Protein AF-A0A968H6L8-F1 (afdb_monomer_lite)

Foldseek 3Di:
DPLDQDPVNVVVLVCVVCVLQVHHDDVCCVVPNLCSLVVGEDEPVSLVVSLVVQLVCCCPVSVDDSVVSNVVSVVVCVRRNPNYDDDDDPVVVPVVPPDPDDD

Radius of gyration: 16.28 Å; chains: 1; bounding box: 27×40×48 Å

Sequence (103 aa):
MKNRIMLDDVLYIVKEMYNFIGVEYKRENVEHDPEWFMRHRWSEEEQALFQKWLVKHLHTKHRQRKDYAEECAGWFMHLYGFTTKKPDEEFRVRSQSCQPYDC

Secondary structure (DSSP, 8-state):
---PPPHHHHHHHHHHHHHHTT----HHHHHH-TTGGGGS-B-HHHHHHHHHHHHHHHHHHS---HHHHHHHHHHHHHHHT--B--S-GGGGGTTTS--S---

Structure (mmCIF, N/CA/C/O backbone):
data_AF-A0A968H6L8-F1
#
_entry.id   AF-A0A968H6L8-F1
#
loop_
_atom_site.group_PDB
_atom_site.id
_atom_site.type_symbol
_atom_site.label_atom_id
_atom_site.label_alt_id
_atom_site.label_comp_id
_atom_site.label_asym_id
_atom_site.label_entity_id
_atom_site.label_seq_id
_atom_site.pdbx_PDB_ins_code
_atom_site.Cartn_x
_atom_site.Cartn_y
_atom_site.Cartn_z
_atom_site.occupancy
_atom_site.B_iso_or_equiv
_atom_site.auth_seq_id
_atom_site.auth_comp_id
_atom_site.auth_asym_id
_atom_site.auth_atom_id
_atom_site.pdbx_PDB_model_num
ATOM 1 N N . MET A 1 1 ? 8.678 11.362 22.676 1.00 43.12 1 MET A N 1
ATOM 2 C CA . MET A 1 1 ? 9.334 10.448 21.712 1.00 43.12 1 MET A CA 1
ATOM 3 C C . MET A 1 1 ? 8.876 10.830 20.315 1.00 43.12 1 MET A C 1
ATOM 5 O O . MET A 1 1 ? 7.678 10.981 20.124 1.00 43.12 1 MET A O 1
ATOM 9 N N . LYS A 1 2 ? 9.788 11.053 19.362 1.00 48.25 2 LYS A N 1
ATOM 10 C CA . LYS A 1 2 ? 9.408 11.229 17.951 1.00 48.25 2 LYS A CA 1
ATOM 11 C C . LYS A 1 2 ? 9.150 9.833 17.379 1.00 48.25 2 LYS A C 1
ATOM 13 O O . LYS A 1 2 ? 10.104 9.096 17.160 1.00 48.25 2 LYS A O 1
ATOM 18 N N . ASN A 1 3 ? 7.883 9.462 17.201 1.00 54.66 3 ASN A N 1
ATOM 19 C CA . ASN A 1 3 ? 7.497 8.213 16.542 1.00 54.66 3 ASN A CA 1
ATOM 20 C C . ASN A 1 3 ? 7.794 8.344 15.045 1.00 54.66 3 ASN A C 1
ATOM 22 O O . ASN A 1 3 ? 6.947 8.779 14.271 1.00 54.66 3 ASN A O 1
ATOM 26 N N . ARG A 1 4 ? 9.035 8.051 14.658 1.00 61.44 4 ARG A N 1
ATOM 27 C CA . ARG A 1 4 ? 9.479 8.072 13.267 1.00 61.44 4 ARG A CA 1
ATOM 28 C C . ARG A 1 4 ? 9.248 6.675 12.685 1.00 61.44 4 ARG A C 1
ATOM 30 O O . ARG A 1 4 ? 9.709 5.700 13.269 1.00 61.44 4 ARG A O 1
ATOM 37 N N . ILE A 1 5 ? 8.520 6.585 11.573 1.00 65.38 5 ILE A N 1
ATOM 38 C CA . ILE A 1 5 ? 8.448 5.355 10.771 1.00 65.38 5 ILE A CA 1
ATOM 39 C C . ILE A 1 5 ? 9.876 5.060 10.299 1.00 65.38 5 ILE A C 1
ATOM 41 O O . ILE A 1 5 ? 10.537 5.958 9.767 1.00 65.38 5 ILE A O 1
ATOM 45 N N . MET A 1 6 ? 10.388 3.859 10.573 1.00 75.88 6 MET A N 1
ATOM 46 C CA . MET A 1 6 ? 11.745 3.494 10.166 1.00 75.88 6 MET A CA 1
ATOM 47 C C . MET A 1 6 ? 11.757 3.089 8.691 1.00 75.88 6 MET A C 1
ATOM 49 O O . MET A 1 6 ? 10.738 2.672 8.144 1.00 75.88 6 MET A O 1
ATOM 53 N N . LEU A 1 7 ? 12.914 3.202 8.034 1.00 74.12 7 LEU A N 1
ATOM 54 C CA . LEU A 1 7 ? 13.067 2.810 6.628 1.00 74.12 7 LEU A CA 1
ATOM 55 C C . LEU A 1 7 ? 12.640 1.349 6.397 1.00 74.12 7 LEU A C 1
ATOM 57 O O . LEU A 1 7 ? 11.981 1.048 5.406 1.00 74.12 7 LEU A O 1
ATOM 61 N N . ASP A 1 8 ? 12.929 0.472 7.359 1.00 81.81 8 ASP A N 1
ATOM 62 C CA . ASP A 1 8 ? 12.524 -0.936 7.328 1.00 81.81 8 ASP A CA 1
ATOM 63 C C . ASP A 1 8 ? 11.000 -1.117 7.312 1.00 81.81 8 ASP A C 1
ATOM 65 O O . ASP A 1 8 ? 10.493 -2.037 6.672 1.00 81.81 8 ASP A O 1
ATOM 69 N N . ASP A 1 9 ? 10.252 -0.223 7.966 1.00 85.38 9 ASP 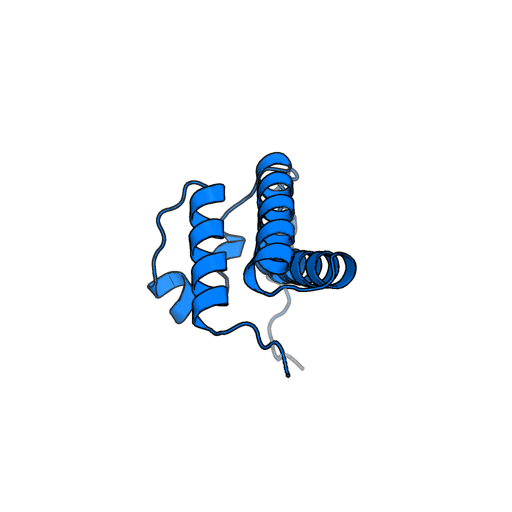A N 1
ATOM 70 C CA . ASP A 1 9 ? 8.789 -0.259 7.954 1.00 85.38 9 ASP A CA 1
ATOM 71 C C . ASP A 1 9 ? 8.234 0.196 6.609 1.00 85.38 9 ASP A C 1
ATOM 73 O O . ASP A 1 9 ? 7.283 -0.398 6.111 1.00 85.38 9 ASP A O 1
ATOM 77 N N . VAL A 1 10 ? 8.854 1.201 5.984 1.00 83.75 10 VAL A N 1
ATOM 78 C CA . VAL A 1 10 ? 8.486 1.624 4.626 1.00 83.75 10 VAL A CA 1
ATOM 79 C C . VAL A 1 10 ? 8.730 0.484 3.639 1.00 83.75 10 VAL A C 1
ATOM 81 O O . VAL A 1 10 ? 7.843 0.156 2.856 1.00 83.75 10 VAL A O 1
ATOM 84 N N . LEU A 1 11 ? 9.886 -0.180 3.718 1.00 86.25 11 LEU A N 1
ATOM 85 C CA . LEU A 1 11 ? 10.189 -1.348 2.887 1.00 86.25 11 LEU A CA 1
ATOM 86 C C . LEU A 1 11 ? 9.208 -2.500 3.133 1.00 86.25 11 LEU A C 1
ATOM 88 O O . LEU A 1 11 ? 8.805 -3.176 2.187 1.00 86.25 11 LEU A O 1
ATOM 92 N N . TYR A 1 12 ? 8.806 -2.721 4.385 1.00 90.62 12 TYR A N 1
ATOM 93 C CA . TYR A 1 12 ? 7.792 -3.715 4.721 1.00 90.62 12 TYR A CA 1
ATOM 94 C C . TYR A 1 12 ? 6.426 -3.366 4.113 1.00 90.62 12 TYR A C 1
ATOM 96 O O . TYR A 1 12 ? 5.820 -4.212 3.464 1.00 90.62 12 TYR A O 1
ATOM 104 N N . ILE A 1 13 ? 5.973 -2.116 4.242 1.00 91.25 13 ILE A N 1
ATOM 105 C CA . ILE A 1 13 ? 4.718 -1.638 3.643 1.00 91.25 13 ILE A CA 1
ATOM 106 C C . ILE A 1 13 ? 4.747 -1.801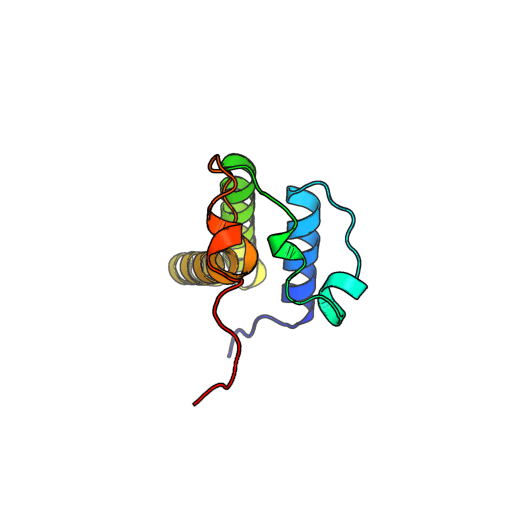 2.120 1.00 91.25 13 ILE A C 1
ATOM 108 O O . ILE A 1 13 ? 3.769 -2.268 1.542 1.00 91.25 13 ILE A O 1
ATOM 112 N N . VAL A 1 14 ? 5.869 -1.478 1.471 1.00 88.69 14 VAL A N 1
ATOM 113 C CA . VAL A 1 14 ? 6.035 -1.673 0.025 1.00 88.69 14 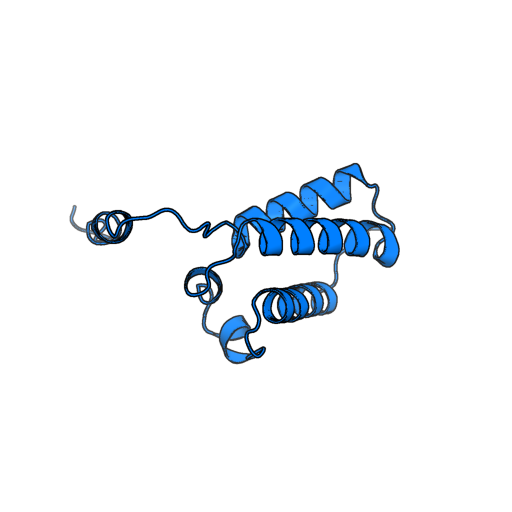VAL A CA 1
ATOM 114 C C . VAL A 1 14 ? 5.957 -3.156 -0.339 1.00 88.69 14 V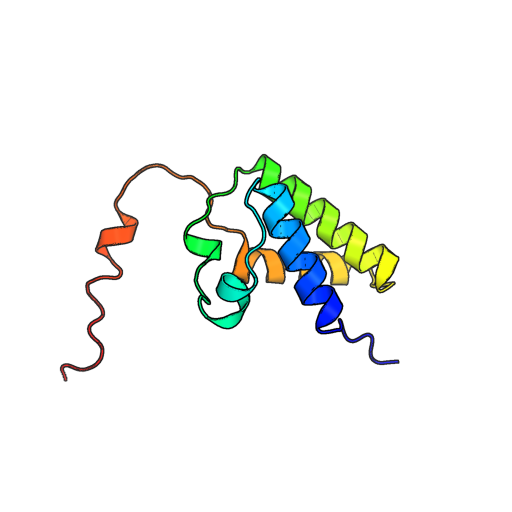AL A C 1
ATOM 116 O O . VAL A 1 14 ? 5.256 -3.499 -1.279 1.00 88.69 14 VAL A O 1
ATOM 119 N N . LYS A 1 15 ? 6.596 -4.066 0.402 1.00 90.44 15 LYS A N 1
ATOM 120 C CA . LYS A 1 15 ? 6.466 -5.516 0.148 1.00 90.44 15 LYS A CA 1
ATOM 121 C C . LYS A 1 15 ? 5.027 -6.008 0.264 1.00 90.44 15 LYS A C 1
ATOM 123 O O . LYS A 1 15 ? 4.579 -6.789 -0.566 1.00 90.44 15 LYS A O 1
ATOM 128 N N . GLU A 1 16 ? 4.296 -5.536 1.264 1.00 92.94 16 GLU A N 1
ATOM 129 C CA . GLU A 1 16 ? 2.881 -5.878 1.409 1.00 92.94 16 GLU A CA 1
ATOM 130 C C . GLU A 1 16 ? 2.062 -5.314 0.247 1.00 92.94 16 GLU A C 1
ATOM 132 O O . GLU A 1 16 ? 1.200 -6.001 -0.289 1.00 92.94 16 GLU A O 1
ATOM 137 N N . MET A 1 17 ? 2.408 -4.120 -0.233 1.00 89.38 17 MET A N 1
ATOM 138 C CA . MET A 1 17 ? 1.824 -3.537 -1.436 1.00 89.38 17 MET A CA 1
ATOM 139 C C . MET A 1 17 ? 1.931 -4.477 -2.650 1.00 89.38 17 MET A C 1
ATOM 141 O O . MET A 1 17 ? 0.934 -4.692 -3.330 1.00 89.38 17 MET A O 1
ATOM 145 N N . TYR A 1 18 ? 3.102 -5.087 -2.877 1.00 88.38 18 TYR A N 1
ATOM 146 C CA . TYR A 1 18 ? 3.317 -6.107 -3.918 1.00 88.38 18 TYR A CA 1
ATOM 147 C C . TYR A 1 18 ? 2.417 -7.339 -3.736 1.00 88.38 18 TYR A C 1
ATOM 149 O O . TYR A 1 18 ? 1.822 -7.814 -4.705 1.00 88.38 18 TYR A O 1
ATOM 157 N N . ASN A 1 19 ? 2.271 -7.820 -2.498 1.00 90.31 19 ASN A N 1
ATOM 158 C CA . ASN A 1 19 ? 1.420 -8.970 -2.187 1.00 90.31 19 ASN A CA 1
ATOM 159 C C . ASN A 1 19 ? -0.052 -8.701 -2.533 1.00 90.31 19 ASN A C 1
ATOM 161 O O . ASN A 1 19 ? -0.710 -9.571 -3.101 1.00 90.31 19 ASN A O 1
ATOM 165 N N . PHE A 1 20 ? -0.561 -7.502 -2.224 1.00 88.25 20 PHE A N 1
ATOM 166 C CA . PHE A 1 20 ? -1.955 -7.131 -2.498 1.00 88.25 20 PHE A CA 1
ATOM 167 C C . PHE A 1 20 ? -2.293 -7.090 -3.992 1.00 88.25 20 PHE A C 1
ATOM 169 O O . PHE A 1 20 ? -3.429 -7.377 -4.346 1.00 88.25 20 PHE A O 1
ATOM 176 N N . ILE A 1 21 ? -1.323 -6.774 -4.854 1.00 84.25 21 ILE A N 1
ATOM 177 C CA . ILE A 1 21 ? -1.503 -6.734 -6.316 1.00 84.25 21 ILE A CA 1
ATOM 178 C C . ILE A 1 21 ? -1.027 -8.013 -7.024 1.00 84.25 21 ILE A C 1
ATOM 180 O O . ILE A 1 21 ? -0.987 -8.060 -8.253 1.00 84.25 21 ILE A O 1
ATOM 184 N N . GLY A 1 22 ? -0.622 -9.041 -6.268 1.00 85.44 22 GLY A N 1
ATOM 185 C CA . GLY A 1 22 ? -0.186 -10.330 -6.813 1.00 85.44 22 GLY A CA 1
ATOM 186 C C . GLY A 1 22 ? 1.109 -10.273 -7.630 1.00 85.44 22 GLY A C 1
ATOM 187 O O . GLY A 1 22 ? 1.288 -11.073 -8.548 1.00 85.44 22 GLY A O 1
ATOM 188 N N . VAL A 1 23 ? 2.006 -9.330 -7.330 1.00 84.56 23 VAL A N 1
ATOM 189 C CA . VAL A 1 23 ? 3.290 -9.165 -8.028 1.00 84.56 23 VAL A CA 1
ATOM 190 C C . VAL A 1 23 ? 4.428 -9.592 -7.108 1.00 84.56 23 VAL A C 1
ATOM 192 O O . VAL A 1 23 ? 4.426 -9.300 -5.917 1.00 84.56 23 VAL A O 1
ATOM 195 N N . GLU A 1 24 ? 5.437 -10.264 -7.657 1.00 87.88 24 GLU A N 1
ATOM 196 C CA . GLU A 1 24 ? 6.644 -10.600 -6.903 1.00 87.88 24 GLU A CA 1
ATOM 197 C C . GLU A 1 24 ? 7.447 -9.336 -6.568 1.00 87.88 24 GLU A C 1
ATOM 199 O O . GLU A 1 24 ? 7.754 -8.524 -7.446 1.00 87.88 24 GLU A O 1
ATOM 204 N N . TYR A 1 25 ? 7.816 -9.183 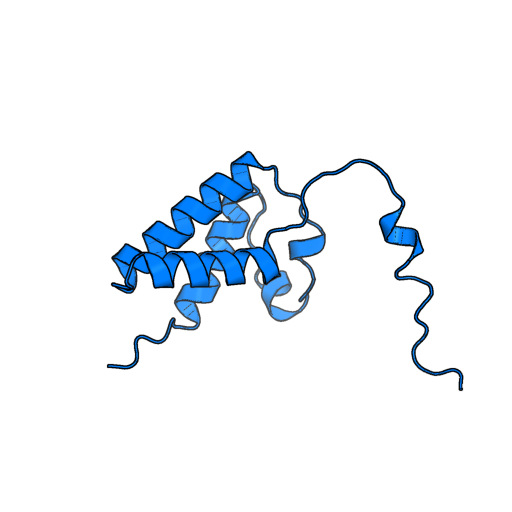-5.295 1.00 87.44 25 TYR A N 1
ATOM 205 C CA . TYR A 1 25 ? 8.682 -8.094 -4.863 1.00 87.44 25 TYR A CA 1
ATOM 206 C C . TYR A 1 25 ? 10.063 -8.197 -5.516 1.00 87.44 25 TYR A C 1
ATOM 208 O O . TYR A 1 25 ? 10.782 -9.177 -5.325 1.00 87.44 25 TYR A O 1
ATOM 216 N N . LYS A 1 26 ? 10.469 -7.129 -6.205 1.00 84.56 26 LYS A N 1
ATOM 217 C CA . LYS A 1 26 ? 11.815 -6.963 -6.761 1.00 84.56 26 LYS A CA 1
ATOM 218 C C . LYS A 1 26 ? 12.462 -5.743 -6.131 1.00 84.56 26 LYS A C 1
ATOM 220 O O . LYS A 1 26 ? 11.910 -4.645 -6.194 1.00 84.56 26 LYS A O 1
ATOM 225 N N . ARG A 1 27 ? 13.620 -5.928 -5.495 1.00 83.38 27 ARG A N 1
ATOM 226 C CA . ARG A 1 27 ? 14.333 -4.835 -4.814 1.00 83.38 27 ARG A CA 1
ATOM 227 C C . ARG A 1 27 ? 14.751 -3.752 -5.808 1.00 83.38 27 ARG A C 1
ATOM 229 O O . ARG A 1 27 ? 14.666 -2.571 -5.488 1.00 83.38 27 ARG A O 1
ATOM 236 N N . GLU A 1 28 ? 15.105 -4.155 -7.019 1.00 83.56 28 GLU A N 1
ATOM 237 C CA . GLU A 1 28 ? 15.552 -3.286 -8.105 1.00 83.56 28 GLU A CA 1
ATOM 238 C C . GLU A 1 28 ? 14.478 -2.260 -8.483 1.00 83.56 28 GLU A C 1
ATOM 240 O O . GLU A 1 28 ? 14.796 -1.118 -8.799 1.00 83.56 28 GLU A O 1
ATOM 245 N N . ASN A 1 29 ? 13.197 -2.630 -8.374 1.00 81.06 29 ASN A N 1
ATOM 246 C CA . ASN A 1 29 ? 12.095 -1.709 -8.631 1.00 81.06 29 ASN A CA 1
ATOM 247 C C . ASN A 1 29 ? 12.035 -0.578 -7.593 1.00 81.06 29 ASN A C 1
ATOM 249 O O . ASN A 1 29 ? 11.630 0.529 -7.909 1.00 81.06 29 ASN A O 1
ATOM 253 N N . VAL A 1 30 ? 12.428 -0.839 -6.345 1.00 75.25 30 VAL A N 1
ATOM 254 C CA . VAL A 1 30 ? 12.452 0.188 -5.291 1.00 75.25 30 VAL A CA 1
ATOM 255 C C . VAL A 1 30 ? 13.702 1.065 -5.407 1.00 75.25 30 VAL A C 1
ATOM 257 O O . VAL A 1 30 ? 13.647 2.254 -5.111 1.00 75.25 30 VAL A O 1
ATOM 260 N N . GLU A 1 31 ? 14.826 0.487 -5.833 1.00 79.50 31 GLU A N 1
ATOM 261 C CA . GLU A 1 31 ? 16.128 1.166 -5.870 1.00 79.50 31 GLU A CA 1
ATOM 262 C C . GLU A 1 31 ? 16.361 1.976 -7.151 1.00 79.50 31 GLU A C 1
ATOM 264 O O . GLU A 1 31 ? 17.049 2.998 -7.118 1.00 79.50 31 GLU A O 1
ATOM 269 N N . HIS A 1 32 ? 15.811 1.529 -8.280 1.00 81.62 32 HIS A N 1
ATOM 270 C CA . HIS A 1 32 ? 16.172 2.048 -9.602 1.00 81.62 32 HIS A CA 1
ATOM 271 C C . HIS A 1 32 ? 14.975 2.440 -10.465 1.00 81.62 32 HIS A C 1
ATOM 273 O O . HIS A 1 32 ? 15.169 3.004 -11.540 1.00 81.62 32 HIS A O 1
ATOM 279 N N . ASP A 1 33 ? 13.753 2.173 -10.006 1.00 79.69 33 ASP A N 1
ATOM 280 C CA . ASP A 1 33 ? 12.549 2.394 -10.796 1.00 79.69 33 ASP A CA 1
ATOM 281 C C . ASP A 1 33 ? 11.477 3.148 -10.001 1.00 79.69 33 ASP A C 1
ATOM 283 O O . ASP A 1 33 ? 10.498 2.563 -9.532 1.00 79.69 33 ASP A O 1
ATOM 287 N N . PRO A 1 34 ? 11.638 4.469 -9.827 1.00 72.75 34 PRO A N 1
ATOM 288 C CA . PRO A 1 34 ? 10.729 5.256 -9.003 1.00 72.75 34 PRO A CA 1
ATOM 289 C C . PRO A 1 34 ? 9.276 5.209 -9.493 1.00 72.75 34 PRO A C 1
ATOM 291 O O . PRO A 1 34 ? 8.382 5.474 -8.702 1.00 72.75 34 PRO A O 1
ATOM 294 N N . GLU A 1 35 ? 9.023 4.839 -10.751 1.00 76.50 35 GLU A N 1
ATOM 295 C CA . GLU A 1 35 ? 7.689 4.782 -11.358 1.00 76.50 35 GLU A CA 1
ATOM 296 C C . GLU A 1 35 ? 7.115 3.359 -11.434 1.00 76.50 35 GLU A C 1
ATOM 298 O O . GLU A 1 35 ? 6.062 3.147 -12.041 1.00 76.50 35 GLU A O 1
ATOM 303 N N . TRP A 1 36 ? 7.758 2.359 -10.817 1.00 78.69 36 TRP A N 1
ATOM 304 C CA . TRP A 1 36 ? 7.346 0.957 -10.947 1.00 78.69 36 TRP A CA 1
ATOM 305 C C . TRP A 1 36 ? 5.865 0.731 -10.599 1.00 78.69 36 TRP A C 1
ATOM 307 O O . TRP A 1 36 ? 5.181 -0.054 -11.260 1.00 78.69 36 TRP A O 1
ATOM 317 N N . PHE A 1 37 ? 5.357 1.458 -9.600 1.00 75.00 37 PHE A N 1
ATOM 318 C CA . PHE A 1 37 ? 3.976 1.376 -9.134 1.00 75.00 37 PHE A CA 1
ATOM 319 C C . PHE A 1 37 ? 2.973 1.856 -10.195 1.00 75.00 37 PHE A C 1
ATOM 321 O O . PHE A 1 37 ? 1.847 1.369 -10.232 1.00 75.00 37 PHE A O 1
ATOM 328 N N . MET A 1 38 ? 3.380 2.741 -11.115 1.00 77.06 38 MET A N 1
ATOM 329 C CA . MET A 1 38 ? 2.522 3.251 -12.193 1.00 77.06 38 MET A CA 1
ATOM 330 C C . MET A 1 38 ? 2.226 2.191 -13.259 1.00 77.06 38 MET A C 1
ATOM 332 O O . MET A 1 38 ? 1.245 2.300 -13.997 1.00 77.06 38 MET A O 1
ATOM 336 N N . ARG A 1 39 ? 3.059 1.147 -13.350 1.00 78.19 39 ARG A N 1
ATOM 337 C CA . ARG A 1 39 ? 2.865 0.033 -14.290 1.00 78.19 39 ARG A CA 1
ATOM 338 C C . ARG A 1 39 ? 1.876 -1.006 -13.785 1.00 78.19 39 ARG A C 1
ATOM 340 O O . ARG A 1 3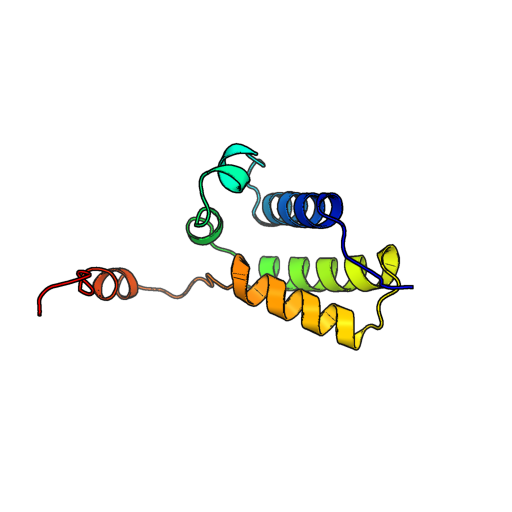9 ? 1.395 -1.819 -14.573 1.00 78.19 39 ARG A O 1
ATOM 347 N N . HIS A 1 40 ? 1.558 -0.968 -12.496 1.00 77.62 40 HIS A N 1
ATOM 348 C CA . HIS A 1 40 ? 0.594 -1.865 -11.892 1.00 77.62 40 HIS A CA 1
ATOM 349 C C . HIS A 1 40 ? -0.710 -1.128 -11.637 1.00 77.62 40 HIS A C 1
ATOM 351 O O . HIS A 1 40 ? -0.747 0.028 -11.219 1.00 77.62 40 HIS A O 1
ATOM 357 N N . ARG A 1 41 ? -1.804 -1.810 -11.956 1.00 75.81 41 ARG A N 1
ATOM 358 C CA . ARG A 1 41 ? -3.148 -1.300 -11.731 1.00 75.81 41 ARG A CA 1
ATOM 359 C C . ARG A 1 41 ? -3.749 -2.059 -10.577 1.00 75.81 41 ARG A C 1
ATOM 361 O O . ARG A 1 41 ? -3.659 -3.282 -10.544 1.00 75.81 41 ARG A O 1
ATOM 368 N N . TRP A 1 42 ? -4.421 -1.322 -9.716 1.00 82.25 42 TRP A N 1
ATOM 369 C CA . TRP A 1 42 ? -5.204 -1.891 -8.643 1.00 82.25 42 TRP A CA 1
ATOM 370 C C . TRP A 1 42 ? -6.679 -1.884 -9.030 1.00 82.25 42 TRP A C 1
ATOM 372 O O . TRP A 1 42 ? -7.164 -0.972 -9.711 1.00 82.25 42 TRP A O 1
ATOM 382 N N . SER A 1 43 ? -7.408 -2.891 -8.581 1.00 83.62 43 SER A N 1
ATOM 383 C CA . SER A 1 43 ? -8.853 -2.800 -8.421 1.00 83.62 43 SER A CA 1
ATOM 384 C C . SER A 1 43 ? -9.202 -1.901 -7.231 1.00 83.62 43 SER A C 1
ATOM 386 O O . SER A 1 43 ? -8.408 -1.717 -6.306 1.00 83.62 43 SER A O 1
ATOM 388 N N . GLU A 1 44 ? -10.414 -1.348 -7.239 1.00 83.44 44 GLU A N 1
ATOM 389 C CA . GLU A 1 44 ? -10.928 -0.568 -6.105 1.00 83.44 44 GLU A CA 1
ATOM 390 C C . GLU A 1 44 ? -10.969 -1.408 -4.816 1.00 83.44 44 GLU A C 1
ATOM 392 O O . GLU A 1 44 ? -10.701 -0.899 -3.729 1.00 83.44 44 GLU A O 1
ATOM 397 N N . GLU A 1 45 ? -11.239 -2.711 -4.942 1.00 86.31 45 GLU A N 1
ATOM 398 C CA . GLU A 1 45 ? -11.240 -3.650 -3.821 1.00 86.31 45 GLU A CA 1
ATOM 399 C C . GLU A 1 45 ? -9.838 -3.830 -3.226 1.00 86.31 45 GLU A C 1
ATOM 401 O O . GLU A 1 45 ? -9.669 -3.681 -2.016 1.00 86.31 45 GLU A O 1
ATOM 406 N N . GLU A 1 46 ? -8.815 -4.072 -4.051 1.00 87.19 46 GLU A N 1
ATOM 407 C CA . GLU A 1 46 ? -7.426 -4.196 -3.583 1.00 87.19 46 GLU A CA 1
ATOM 408 C C . GLU A 1 46 ? -6.951 -2.904 -2.902 1.00 87.19 46 GLU A C 1
ATOM 410 O O . GLU A 1 46 ? -6.329 -2.965 -1.839 1.00 87.19 46 GLU A O 1
ATOM 415 N N . GLN A 1 47 ? -7.290 -1.731 -3.459 1.00 87.62 47 GLN A N 1
ATOM 416 C CA . GLN A 1 47 ? -6.952 -0.438 -2.849 1.00 87.62 47 GLN A CA 1
ATOM 417 C C . GLN A 1 47 ? -7.605 -0.281 -1.476 1.00 87.62 47 GLN A C 1
ATOM 419 O O . GLN A 1 47 ? -6.935 0.094 -0.512 1.00 87.62 47 GLN A O 1
ATOM 424 N N . ALA A 1 48 ? -8.900 -0.589 -1.367 1.00 89.12 48 ALA A N 1
ATOM 425 C CA . ALA A 1 48 ? -9.634 -0.482 -0.112 1.00 89.12 48 ALA A CA 1
ATOM 426 C C . ALA A 1 48 ? -9.102 -1.463 0.945 1.00 89.12 48 ALA A C 1
ATOM 428 O O . ALA A 1 48 ? -8.945 -1.101 2.118 1.00 89.12 48 ALA A O 1
ATOM 429 N N . LEU A 1 49 ? -8.789 -2.698 0.541 1.00 92.00 49 LEU A N 1
ATOM 430 C CA . LEU A 1 49 ? -8.225 -3.715 1.424 1.00 92.00 49 LEU A CA 1
ATOM 431 C C . LEU A 1 49 ? -6.840 -3.310 1.934 1.00 92.00 49 LEU A C 1
ATOM 433 O O . LEU A 1 49 ? -6.594 -3.377 3.144 1.00 92.00 49 LEU A O 1
ATOM 437 N N . PHE A 1 50 ? -5.965 -2.831 1.050 1.00 92.81 50 PHE A N 1
ATOM 438 C CA . PHE A 1 50 ? -4.635 -2.374 1.435 1.00 92.81 50 PHE A CA 1
ATOM 439 C C . PHE A 1 50 ? -4.685 -1.113 2.299 1.00 92.81 50 PHE A C 1
ATOM 441 O O . PHE A 1 50 ? -4.019 -1.065 3.331 1.00 92.81 50 PHE A O 1
ATOM 448 N N . GLN A 1 51 ? -5.524 -0.126 1.968 1.00 92.69 51 GLN A N 1
ATOM 449 C CA . GLN A 1 51 ? -5.693 1.072 2.796 1.00 92.69 51 GLN A CA 1
ATOM 450 C C . GLN A 1 51 ? -6.139 0.698 4.216 1.00 92.69 51 GLN A C 1
ATOM 452 O O . GLN A 1 51 ? -5.560 1.163 5.201 1.00 92.69 51 GLN A O 1
ATOM 457 N N . LYS A 1 52 ? -7.127 -0.196 4.346 1.00 94.62 52 LYS A N 1
ATOM 458 C CA . LYS A 1 52 ? -7.596 -0.690 5.648 1.00 94.62 52 LYS A CA 1
ATOM 459 C C . LYS A 1 52 ? -6.495 -1.429 6.410 1.00 94.62 52 LYS A C 1
ATOM 461 O O . LYS A 1 52 ? -6.365 -1.254 7.626 1.00 94.62 52 LYS A O 1
ATOM 466 N N . TRP A 1 53 ? -5.706 -2.247 5.714 1.00 95.62 53 TRP A N 1
ATOM 467 C CA . TRP A 1 53 ? -4.550 -2.928 6.291 1.00 95.62 53 TRP A CA 1
ATOM 468 C C . TRP A 1 53 ? -3.498 -1.927 6.787 1.00 95.62 53 TRP A C 1
ATOM 470 O O . TRP A 1 53 ? -3.058 -2.032 7.933 1.00 95.62 53 TRP A O 1
ATOM 480 N N . LEU A 1 54 ? -3.163 -0.915 5.986 1.00 94.19 54 LEU A N 1
ATOM 481 C CA . LEU A 1 54 ? -2.141 0.082 6.294 1.00 94.19 54 LEU A CA 1
ATOM 482 C C . LEU A 1 54 ? -2.529 0.926 7.511 1.00 94.19 54 LEU A C 1
ATOM 484 O O . LEU A 1 54 ? -1.730 1.075 8.434 1.00 94.19 54 LEU A O 1
ATOM 488 N N . VAL A 1 55 ? -3.779 1.395 7.584 1.00 94.44 55 VAL A N 1
ATOM 489 C CA . VAL A 1 55 ? -4.293 2.110 8.767 1.00 94.44 55 VAL A CA 1
ATOM 490 C C . VAL A 1 55 ? -4.163 1.245 10.021 1.00 94.44 55 VAL A C 1
ATOM 492 O O . VAL A 1 55 ? -3.670 1.707 11.053 1.00 94.44 55 VAL A O 1
ATOM 495 N N . LYS A 1 56 ? -4.547 -0.036 9.942 1.00 95.00 56 LYS A N 1
ATOM 496 C CA . LYS A 1 56 ? -4.413 -0.974 11.066 1.00 95.00 56 LYS A CA 1
ATOM 497 C C . LYS A 1 56 ? -2.947 -1.195 11.446 1.00 95.00 56 LYS A C 1
ATOM 499 O O . LYS A 1 56 ? -2.636 -1.241 12.638 1.00 95.00 56 LYS A O 1
ATOM 504 N N . HIS A 1 57 ? -2.052 -1.318 10.470 1.00 92.94 57 HIS A N 1
ATOM 505 C CA . HIS A 1 57 ? -0.620 -1.494 10.698 1.00 92.94 57 HIS A CA 1
ATOM 506 C C . HIS A 1 57 ? -0.028 -0.286 11.434 1.00 92.94 57 HIS A C 1
ATOM 508 O O . HIS A 1 57 ? 0.584 -0.442 12.491 1.00 92.94 57 HIS A O 1
ATOM 514 N N . LEU A 1 58 ? -0.297 0.925 10.940 1.00 90.56 58 LEU A N 1
ATOM 515 C CA . LEU A 1 58 ? 0.172 2.176 11.537 1.00 90.56 58 LEU A CA 1
ATOM 516 C C . LEU A 1 58 ? -0.403 2.397 12.944 1.00 90.56 58 LEU A C 1
ATOM 518 O O . LEU A 1 58 ? 0.326 2.768 13.866 1.00 90.56 58 LEU A O 1
ATOM 522 N N . HIS A 1 59 ? -1.689 2.107 13.143 1.00 89.88 59 HIS A N 1
ATOM 523 C CA . HIS A 1 59 ? -2.333 2.248 14.446 1.00 89.88 59 HIS A CA 1
ATOM 524 C C . HIS A 1 59 ? -1.777 1.263 15.482 1.00 89.88 59 HIS A C 1
ATOM 526 O O . HIS A 1 59 ? -1.479 1.653 16.608 1.00 89.88 59 HIS A O 1
ATOM 532 N N . THR A 1 60 ? -1.604 -0.009 15.116 1.00 89.44 60 THR A N 1
ATOM 533 C CA . THR A 1 60 ? -1.214 -1.052 16.078 1.00 89.44 60 THR A CA 1
ATOM 534 C C . THR A 1 60 ? 0.292 -1.085 16.331 1.00 89.44 60 THR A C 1
ATOM 536 O O . THR A 1 60 ? 0.716 -1.064 17.486 1.00 89.44 60 THR A O 1
ATOM 539 N N . LYS A 1 61 ? 1.115 -1.087 15.275 1.00 86.62 61 LYS A N 1
ATOM 540 C CA . LYS A 1 61 ? 2.573 -1.232 15.386 1.00 86.62 61 LYS A CA 1
ATOM 541 C C . LYS A 1 61 ? 3.249 0.053 15.848 1.00 86.62 61 LYS A C 1
ATOM 543 O O . LYS A 1 61 ? 4.113 0.016 16.719 1.00 86.62 61 LYS A O 1
ATOM 548 N N . HIS A 1 62 ? 2.820 1.194 15.312 1.00 81.56 62 HIS A N 1
ATOM 549 C CA . HIS A 1 62 ? 3.404 2.496 15.645 1.00 81.56 62 HIS A CA 1
ATOM 550 C C . HIS A 1 62 ? 2.637 3.245 16.737 1.00 81.56 62 HIS A C 1
ATOM 552 O O . HIS A 1 62 ? 3.031 4.356 17.097 1.00 81.56 62 HIS A O 1
ATOM 558 N N . ARG A 1 63 ? 1.562 2.645 17.277 1.00 85.69 63 ARG A N 1
ATOM 559 C CA . ARG A 1 63 ? 0.693 3.240 18.307 1.00 85.69 63 ARG A CA 1
ATOM 560 C C . ARG A 1 63 ? 0.231 4.649 17.934 1.00 85.69 63 ARG A C 1
ATOM 562 O O . ARG A 1 63 ? 0.103 5.520 18.794 1.00 85.69 63 ARG A O 1
ATOM 569 N N . GLN A 1 64 ? 0.034 4.883 16.639 1.00 83.25 64 GLN A N 1
ATOM 570 C CA . GLN A 1 64 ? -0.440 6.165 16.147 1.00 83.25 64 GLN A CA 1
ATOM 571 C C . GLN A 1 64 ? -1.908 6.335 16.497 1.00 83.25 64 GLN A C 1
ATOM 573 O O . GLN A 1 64 ? -2.659 5.359 16.572 1.00 83.25 64 GLN A O 1
ATOM 578 N N . ARG A 1 65 ? -2.346 7.580 16.675 1.00 90.31 65 ARG A N 1
ATOM 579 C CA . ARG A 1 65 ? -3.780 7.853 16.737 1.00 90.31 65 ARG A CA 1
ATOM 580 C C . ARG A 1 65 ? -4.424 7.462 15.403 1.00 90.31 65 ARG A C 1
ATOM 582 O O . ARG A 1 65 ? -3.779 7.516 14.357 1.00 90.31 65 ARG A O 1
ATOM 589 N N . LYS A 1 66 ? -5.683 7.031 15.457 1.00 90.12 66 LYS A N 1
ATOM 590 C CA . LYS A 1 66 ? -6.397 6.518 14.283 1.00 90.12 66 LYS A CA 1
ATOM 591 C C . LYS A 1 66 ? -6.488 7.562 13.161 1.00 90.12 66 LYS A C 1
ATOM 593 O O . LYS A 1 66 ? -6.200 7.224 12.023 1.00 90.12 66 LYS A O 1
ATOM 598 N N . ASP A 1 67 ? -6.798 8.809 13.508 1.00 92.12 67 ASP A N 1
ATOM 599 C CA . ASP A 1 67 ? -6.847 9.955 12.588 1.00 92.12 67 ASP A CA 1
ATOM 600 C C . ASP A 1 67 ? -5.516 10.158 11.847 1.00 92.12 67 ASP A C 1
ATOM 602 O O . ASP A 1 67 ? -5.481 10.274 10.627 1.00 92.12 67 ASP A O 1
ATOM 606 N N . TYR A 1 68 ? -4.403 10.113 12.578 1.00 90.12 68 TYR A N 1
ATOM 607 C CA . TYR A 1 68 ? -3.073 10.262 11.994 1.00 90.12 68 TYR A CA 1
ATOM 608 C C . TYR A 1 68 ? -2.684 9.062 11.117 1.00 90.12 68 TYR A C 1
ATOM 610 O O . TYR A 1 68 ? -2.074 9.224 10.065 1.00 90.12 68 TYR A O 1
ATOM 618 N N . ALA A 1 69 ? -3.060 7.843 11.517 1.00 91.06 69 ALA A N 1
ATOM 619 C CA . ALA A 1 69 ? -2.851 6.649 10.701 1.00 91.06 69 ALA A CA 1
ATOM 620 C C . ALA A 1 69 ? -3.648 6.700 9.385 1.00 91.06 69 ALA A C 1
ATOM 622 O O . ALA A 1 69 ? -3.128 6.297 8.346 1.00 91.06 69 ALA A O 1
ATOM 623 N N . GLU A 1 70 ? -4.884 7.204 9.423 1.00 92.88 70 GLU A N 1
ATOM 624 C CA . GLU A 1 70 ? -5.721 7.439 8.241 1.00 92.88 70 GLU A CA 1
ATOM 625 C C . GLU A 1 70 ? -5.102 8.488 7.311 1.00 92.88 70 GLU A C 1
ATOM 627 O O . GLU A 1 70 ? -5.011 8.245 6.108 1.00 92.88 70 GLU A O 1
ATOM 632 N N . GLU A 1 71 ? -4.598 9.596 7.858 1.00 92.25 71 GLU A N 1
ATOM 633 C CA . GLU A 1 71 ? -3.896 10.629 7.090 1.00 92.25 71 GLU A CA 1
ATOM 634 C C . GLU A 1 71 ? -2.629 10.076 6.416 1.00 92.25 71 GLU A C 1
ATOM 636 O O . GLU A 1 71 ? -2.445 10.228 5.207 1.00 92.25 71 GLU A O 1
ATOM 641 N N . CYS A 1 72 ? -1.773 9.370 7.163 1.00 89.81 72 CYS A N 1
ATOM 642 C CA . CYS A 1 72 ? -0.569 8.745 6.614 1.00 89.81 72 CYS A CA 1
ATOM 643 C C . CYS A 1 72 ? -0.890 7.706 5.533 1.00 89.81 72 CYS A C 1
ATOM 645 O O . CYS A 1 72 ? -0.206 7.658 4.510 1.00 89.81 72 CYS A O 1
ATOM 647 N N . ALA A 1 73 ? -1.922 6.884 5.738 1.00 90.94 73 ALA A N 1
ATOM 648 C CA . ALA A 1 73 ? -2.362 5.929 4.729 1.00 90.94 73 ALA A CA 1
ATOM 649 C C . ALA A 1 73 ? -2.886 6.644 3.475 1.00 90.94 73 ALA A C 1
ATOM 651 O O . ALA A 1 73 ? -2.563 6.230 2.367 1.00 90.94 73 ALA A O 1
ATOM 652 N N . GLY A 1 74 ? -3.630 7.742 3.635 1.00 88.88 74 GLY A N 1
ATOM 653 C CA . GLY A 1 74 ? -4.087 8.580 2.526 1.00 88.88 74 GLY A CA 1
ATOM 654 C C . GLY A 1 74 ? -2.929 9.144 1.702 1.00 88.88 74 GLY A C 1
ATOM 655 O O . GLY A 1 74 ? -2.926 9.003 0.481 1.00 88.88 74 GLY A O 1
ATOM 656 N N . TRP A 1 75 ? -1.906 9.698 2.360 1.00 89.00 75 TRP A N 1
ATOM 657 C CA . TRP A 1 75 ? -0.689 10.172 1.691 1.00 89.00 75 TRP A CA 1
ATOM 658 C C . TRP A 1 75 ? 0.059 9.056 0.968 1.00 89.00 75 TRP A C 1
ATOM 660 O O . TRP A 1 75 ? 0.493 9.240 -0.167 1.00 89.00 75 TRP A O 1
ATOM 670 N N . PHE A 1 76 ? 0.182 7.885 1.595 1.00 88.81 76 PHE A N 1
ATOM 671 C CA . PHE A 1 76 ? 0.811 6.731 0.961 1.00 88.81 76 PHE A CA 1
ATOM 672 C C . PHE A 1 76 ? 0.052 6.314 -0.306 1.00 88.81 76 PHE A C 1
ATOM 674 O O . PHE A 1 76 ? 0.655 6.147 -1.364 1.00 88.81 76 PHE A O 1
ATOM 681 N N . MET A 1 77 ? -1.277 6.217 -0.228 1.00 86.69 77 MET A N 1
ATOM 682 C CA . MET A 1 77 ? -2.113 5.882 -1.381 1.00 86.69 77 MET A CA 1
ATOM 683 C C . MET A 1 77 ? -2.035 6.945 -2.476 1.00 86.69 77 MET A C 1
ATOM 685 O O . MET A 1 77 ? -1.977 6.592 -3.649 1.00 86.69 77 MET A O 1
ATOM 689 N N . HIS A 1 78 ? -1.992 8.231 -2.120 1.00 83.62 78 HIS A N 1
ATOM 690 C CA . HIS A 1 78 ? -1.839 9.324 -3.083 1.00 83.62 78 HIS A CA 1
ATOM 691 C C . HIS A 1 78 ? -0.545 9.205 -3.895 1.00 83.62 78 HIS A C 1
ATOM 693 O O . HIS A 1 78 ? -0.562 9.422 -5.103 1.00 83.62 78 HIS A O 1
ATOM 699 N N . LEU A 1 79 ? 0.554 8.823 -3.240 1.00 79.94 79 LEU A N 1
ATOM 700 C CA . LEU A 1 79 ? 1.857 8.689 -3.886 1.00 79.94 79 LEU A CA 1
ATOM 701 C C . LEU A 1 79 ? 2.005 7.386 -4.685 1.00 79.94 79 LEU A C 1
ATOM 703 O O . LEU A 1 79 ? 2.662 7.408 -5.719 1.00 79.94 79 LEU A O 1
ATOM 707 N N . TYR A 1 80 ? 1.407 6.276 -4.233 1.00 75.62 80 TYR A N 1
ATOM 708 C CA . TYR A 1 80 ? 1.709 4.937 -4.770 1.00 75.62 80 TYR A CA 1
ATOM 709 C C . TYR A 1 80 ? 0.505 4.128 -5.289 1.00 75.62 80 TYR A C 1
ATOM 711 O O . TYR A 1 80 ? 0.700 3.120 -5.964 1.00 75.62 80 TYR A O 1
ATOM 719 N N . GLY A 1 81 ? -0.734 4.508 -4.964 1.00 63.69 81 GLY A N 1
ATOM 720 C CA . GLY A 1 81 ? -1.901 3.616 -5.050 1.00 63.69 81 GLY A CA 1
ATOM 721 C C . GLY A 1 81 ? -3.008 4.008 -6.034 1.00 63.69 81 GLY A C 1
ATOM 722 O O . GLY A 1 81 ? -3.812 3.151 -6.387 1.00 63.69 81 GLY A O 1
ATOM 723 N N . PHE A 1 82 ? -3.086 5.257 -6.506 1.00 58.31 82 PHE A N 1
ATOM 724 C CA . PHE A 1 82 ? -4.266 5.761 -7.237 1.00 58.31 82 PHE A CA 1
ATOM 725 C C . PHE A 1 82 ? -4.247 5.601 -8.770 1.00 58.31 82 PHE A C 1
ATOM 727 O O . PHE A 1 82 ? -4.898 6.362 -9.483 1.00 58.31 82 PHE A O 1
ATOM 734 N N . THR A 1 83 ? -3.591 4.578 -9.321 1.00 61.81 83 THR A N 1
ATOM 735 C CA . THR A 1 83 ? -3.802 4.194 -10.733 1.00 61.81 83 THR A CA 1
ATOM 736 C C . THR A 1 83 ? -5.069 3.338 -10.870 1.00 61.81 83 THR A C 1
ATOM 738 O O . THR A 1 83 ? -5.030 2.168 -11.256 1.00 61.81 83 THR A O 1
ATOM 741 N N . THR A 1 84 ? -6.229 3.901 -10.513 1.00 52.66 84 THR A N 1
ATOM 742 C CA . THR A 1 84 ? -7.523 3.230 -10.699 1.00 52.66 84 THR A CA 1
ATOM 743 C C . THR A 1 84 ? -7.765 2.950 -12.184 1.00 52.66 84 THR A C 1
ATOM 745 O O . THR A 1 84 ? -7.521 3.787 -13.057 1.00 52.66 84 THR A O 1
ATOM 748 N N . LYS A 1 85 ? -8.252 1.744 -12.503 1.00 51.06 85 LYS A N 1
ATOM 749 C CA . LYS A 1 85 ? -8.757 1.431 -13.845 1.00 51.06 85 LYS A CA 1
ATOM 750 C C . LYS A 1 85 ? -9.939 2.359 -14.158 1.00 51.06 85 LYS A C 1
ATOM 752 O O . LYS A 1 85 ? -11.035 2.142 -13.659 1.00 51.06 85 LYS A O 1
ATOM 757 N N . LYS A 1 86 ? -9.745 3.331 -15.048 1.00 47.19 86 LYS A N 1
ATOM 758 C CA . LYS A 1 86 ? -10.814 3.809 -15.935 1.00 47.19 86 LYS A CA 1
ATOM 759 C C . LYS A 1 86 ? -10.416 3.589 -17.398 1.00 47.19 86 LYS A C 1
ATOM 761 O O . LYS A 1 86 ? -9.213 3.491 -17.673 1.00 47.19 86 LYS A O 1
ATOM 766 N N . PRO A 1 87 ? -11.409 3.348 -18.273 1.00 45.84 87 PRO A N 1
ATOM 767 C CA . PRO A 1 87 ? -11.174 2.952 -19.651 1.00 45.84 87 PRO A CA 1
ATOM 768 C C . PRO A 1 87 ? -10.519 4.108 -20.413 1.00 45.84 87 PRO A C 1
ATOM 770 O O . PRO A 1 87 ? -10.694 5.268 -20.056 1.00 45.84 87 PRO A O 1
ATOM 773 N N . ASP A 1 88 ? -9.777 3.735 -21.447 1.00 44.28 88 ASP A N 1
ATOM 774 C CA . ASP A 1 88 ? -9.301 4.586 -22.539 1.00 44.28 88 ASP A CA 1
ATOM 775 C C . ASP A 1 88 ? -7.964 5.319 -22.326 1.00 44.28 88 ASP A C 1
ATOM 777 O O . ASP A 1 88 ? -7.822 6.327 -21.641 1.00 44.28 88 ASP A O 1
ATOM 781 N N . GLU A 1 89 ? -6.940 4.699 -22.918 1.00 45.72 89 GLU A N 1
ATOM 782 C CA . GLU A 1 89 ? -5.928 5.194 -23.873 1.00 45.72 89 GLU A CA 1
ATOM 783 C C . GLU A 1 89 ? -5.562 6.700 -23.984 1.00 45.72 89 GLU A C 1
ATOM 785 O O . GLU A 1 89 ? -4.479 7.009 -24.477 1.00 45.72 89 GLU A O 1
ATOM 790 N N . GLU A 1 90 ? -6.347 7.657 -23.486 1.00 46.72 90 GLU A N 1
ATOM 791 C CA . GLU A 1 90 ? -6.156 9.093 -23.752 1.00 46.72 90 GLU A CA 1
ATOM 792 C C . GLU A 1 90 ? -5.144 9.800 -22.838 1.00 46.72 90 GLU A C 1
ATOM 794 O O . GLU A 1 90 ? -4.543 10.799 -23.242 1.00 46.72 90 GLU A O 1
ATOM 799 N N . PHE A 1 91 ? -4.861 9.298 -21.631 1.00 44.28 91 PHE A N 1
ATOM 800 C CA . PHE A 1 91 ? -3.897 9.987 -20.753 1.00 44.28 91 PHE A CA 1
ATOM 801 C C . PHE A 1 91 ? -2.446 9.882 -21.259 1.00 44.28 91 PHE A C 1
ATOM 803 O O . PHE A 1 91 ? -1.607 10.721 -20.933 1.00 44.28 91 PHE A O 1
ATOM 810 N N . ARG A 1 92 ? -2.156 8.896 -22.122 1.00 44.59 92 ARG A N 1
ATOM 811 C CA . ARG A 1 92 ? -0.844 8.738 -22.772 1.00 44.59 92 ARG A CA 1
ATOM 812 C C . ARG A 1 92 ? -0.524 9.859 -23.764 1.00 44.59 92 ARG A C 1
ATOM 814 O O . ARG A 1 92 ? 0.646 10.067 -24.064 1.00 44.59 92 ARG A O 1
ATOM 821 N N . VAL A 1 93 ? -1.529 10.599 -24.238 1.00 46.50 93 VAL A N 1
ATOM 822 C CA . VAL A 1 93 ? -1.347 11.631 -25.270 1.00 46.50 93 VAL A CA 1
ATOM 823 C C . VAL A 1 93 ? -0.887 12.973 -24.678 1.00 46.50 93 VAL A C 1
ATOM 825 O O . VAL A 1 93 ? -0.269 13.766 -25.380 1.00 46.50 93 VAL A O 1
ATOM 828 N N . ARG A 1 94 ? -1.102 13.243 -23.380 1.00 43.12 94 ARG A N 1
ATOM 829 C CA . ARG A 1 94 ? -0.740 14.547 -22.777 1.00 43.12 94 ARG A CA 1
ATOM 830 C C . ARG A 1 94 ? 0.653 14.629 -22.155 1.00 43.12 94 ARG A C 1
ATOM 832 O O . ARG A 1 94 ? 1.164 15.732 -22.008 1.00 43.12 94 ARG A O 1
ATOM 839 N N . SER A 1 95 ? 1.289 13.511 -21.808 1.00 45.66 95 SER A N 1
ATOM 840 C CA . SER A 1 95 ? 2.648 13.537 -21.240 1.00 45.66 95 SER A CA 1
ATOM 841 C C . SER A 1 95 ? 3.757 13.598 -22.297 1.00 45.66 95 SER A C 1
ATOM 843 O O . SER A 1 95 ? 4.908 13.832 -21.945 1.00 45.66 95 SER A O 1
ATOM 845 N N . GLN A 1 96 ? 3.429 13.455 -23.588 1.00 46.72 96 GLN A N 1
ATOM 846 C CA . GLN A 1 96 ? 4.390 13.593 -24.692 1.00 46.72 96 GLN A CA 1
ATOM 847 C C . GLN A 1 96 ? 4.576 15.032 -25.207 1.00 46.72 96 GLN A C 1
ATOM 849 O O . GLN A 1 96 ? 5.410 15.236 -26.084 1.00 46.72 96 GLN A O 1
ATOM 854 N N . SER A 1 97 ? 3.870 16.039 -24.675 1.00 43.56 97 SER A N 1
ATOM 855 C CA . SER A 1 97 ? 3.998 17.430 -25.153 1.00 43.56 97 SER A CA 1
ATOM 856 C C . SER A 1 97 ? 4.707 18.397 -24.201 1.00 43.56 97 SER A C 1
ATOM 858 O O . SER A 1 97 ? 4.764 19.586 -24.497 1.00 43.56 97 SER A O 1
ATOM 860 N N . CYS A 1 98 ? 5.272 17.937 -23.086 1.00 47.06 98 CYS A N 1
ATOM 861 C CA . CYS A 1 98 ? 6.169 18.770 -22.283 1.00 47.06 98 CYS A CA 1
ATOM 862 C C . CYS A 1 98 ? 7.617 18.390 -22.601 1.00 47.06 98 CYS A C 1
ATOM 864 O O . CYS A 1 98 ? 8.257 17.668 -21.841 1.00 47.06 98 CYS A O 1
ATOM 866 N N . GLN A 1 99 ? 8.125 18.855 -23.747 1.00 47.56 99 GLN A N 1
ATOM 867 C CA . GLN A 1 99 ? 9.571 18.913 -23.950 1.00 47.56 99 GLN A CA 1
ATOM 868 C C . GLN A 1 99 ? 10.142 19.935 -22.958 1.00 47.56 99 GLN A C 1
ATOM 870 O O . GLN A 1 99 ? 9.655 21.069 -22.916 1.00 47.56 99 GLN A O 1
ATOM 875 N N . PRO A 1 100 ? 11.124 19.569 -22.119 1.00 49.53 100 PRO A N 1
ATOM 876 C CA . PRO A 1 100 ? 11.777 20.545 -21.276 1.00 49.53 100 PRO A CA 1
ATOM 877 C C . PRO A 1 100 ? 12.749 21.330 -22.166 1.00 49.53 100 PRO A C 1
ATOM 879 O O . PRO A 1 100 ? 13.650 20.742 -22.760 1.00 49.53 100 PRO A O 1
ATOM 882 N N . TYR A 1 101 ? 12.547 22.648 -22.221 1.00 48.16 101 TYR A N 1
ATOM 883 C CA . TYR A 1 101 ? 13.409 23.655 -22.856 1.00 48.16 101 TYR A CA 1
ATOM 884 C C . TYR A 1 101 ? 13.311 23.777 -24.387 1.00 48.16 101 TYR A C 1
ATOM 886 O O . TYR A 1 101 ? 14.187 23.324 -25.107 1.00 48.16 101 TYR A O 1
ATOM 894 N N . ASP A 1 102 ? 12.298 24.509 -24.854 1.00 47.09 102 ASP A N 1
ATOM 895 C CA . ASP A 1 102 ? 12.409 25.352 -26.054 1.00 47.09 102 ASP A CA 1
ATOM 896 C C . ASP A 1 102 ? 11.663 26.671 -25.793 1.00 47.09 102 ASP A C 1
ATOM 898 O O . ASP A 1 102 ? 10.478 26.801 -26.103 1.00 47.09 102 ASP A O 1
ATOM 902 N N . CYS A 1 103 ? 12.348 27.596 -25.110 1.00 46.06 103 CYS A N 1
ATOM 903 C CA . CYS A 1 103 ? 12.259 29.066 -25.178 1.00 46.06 103 CYS A CA 1
ATOM 904 C C . CYS A 1 103 ? 13.265 29.665 -24.185 1.00 46.06 103 CYS A C 1
ATOM 906 O O . CYS A 1 103 ? 13.161 29.341 -22.978 1.00 46.06 103 CYS A O 1
#

pLDDT: mean 76.12, std 17.25, range [43.12, 95.62]